Protein AF-A0A9J6RQK6-F1 (afdb_monomer_lite)

Foldseek 3Di:
DVVVVVVVVVVVVVPPPPQQFADDPNDTHHAQDADPNFGQHSNRDTD

Organism: NCBI:txid2950436

Sequence (47 aa):
MMK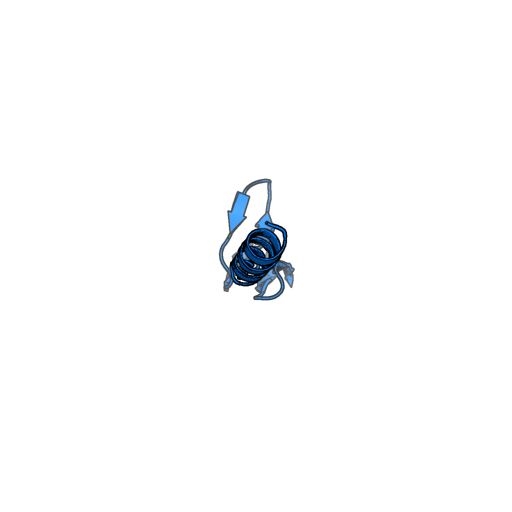KLLILGLWLSLTAYAQAECWYNGHMYPVGTVIAGLACHSDGRWR

Structure (mmCIF, N/CA/C/O backbone):
data_AF-A0A9J6RQK6-F1
#
_entry.id   AF-A0A9J6RQK6-F1
#
loop_
_atom_site.group_PDB
_atom_site.id
_atom_site.type_sy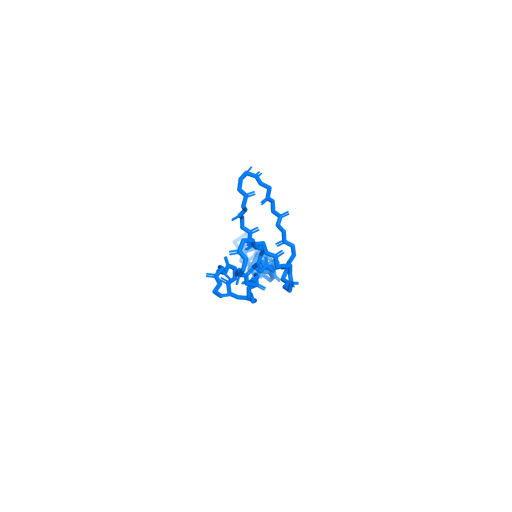mbol
_atom_site.label_atom_id
_atom_site.label_alt_id
_atom_site.label_comp_id
_atom_site.label_asym_id
_atom_site.label_entity_id
_atom_site.label_seq_id
_atom_site.pdbx_PDB_ins_code
_atom_site.Cartn_x
_atom_site.Cartn_y
_atom_site.Cartn_z
_atom_site.occupancy
_atom_site.B_iso_or_equiv
_atom_site.auth_seq_id
_atom_site.auth_comp_id
_atom_site.auth_asym_id
_atom_site.auth_atom_id
_atom_site.pdbx_PDB_model_num
ATOM 1 N N . MET A 1 1 ? -20.734 2.576 39.658 1.00 58.12 1 MET A N 1
ATOM 2 C CA . MET A 1 1 ? -20.043 3.472 38.698 1.00 58.12 1 MET A CA 1
ATOM 3 C C . MET A 1 1 ? -19.231 2.733 37.616 1.00 58.12 1 MET A C 1
ATOM 5 O O . MET A 1 1 ? -19.003 3.315 36.569 1.00 58.12 1 MET A O 1
ATOM 9 N N . MET A 1 2 ? -18.874 1.449 37.792 1.00 60.31 2 MET A N 1
ATOM 10 C CA . MET A 1 2 ? -18.028 0.677 36.851 1.00 60.31 2 MET A CA 1
ATOM 11 C C . MET A 1 2 ? -18.732 0.189 35.566 1.00 60.31 2 MET A C 1
ATOM 13 O O . MET A 1 2 ? -18.095 0.051 34.529 1.00 60.31 2 MET A O 1
ATOM 17 N N . LYS A 1 3 ? -20.061 -0.006 35.583 1.00 57.94 3 LYS A N 1
ATOM 18 C CA . LYS A 1 3 ? -20.831 -0.488 34.413 1.00 57.94 3 LYS A CA 1
ATOM 19 C C . LYS A 1 3 ? -20.797 0.462 33.204 1.00 57.94 3 LYS A C 1
ATOM 21 O O . LYS A 1 3 ? -20.908 0.005 32.075 1.00 57.94 3 LYS A O 1
ATOM 26 N N . LYS A 1 4 ? -20.621 1.770 33.432 1.00 60.31 4 LYS A N 1
ATOM 27 C CA . LYS A 1 4 ? -20.574 2.782 32.361 1.00 60.31 4 LYS A CA 1
ATOM 28 C C . LYS A 1 4 ? -19.269 2.721 31.548 1.00 60.31 4 LYS A C 1
ATOM 30 O O . LYS A 1 4 ? -19.289 3.027 30.364 1.00 60.31 4 LYS A O 1
ATOM 35 N N . LEU A 1 5 ? -18.167 2.270 32.157 1.00 66.12 5 LEU A N 1
ATOM 36 C CA . LEU A 1 5 ? -16.859 2.138 31.497 1.00 66.12 5 LEU A CA 1
ATOM 37 C C . LEU A 1 5 ? -16.807 0.948 30.528 1.00 66.12 5 LEU A C 1
ATOM 39 O O . LEU A 1 5 ? -16.196 1.049 29.471 1.00 66.12 5 LEU A O 1
ATOM 43 N N . LEU A 1 6 ? -17.504 -0.147 30.852 1.00 70.31 6 LEU A N 1
ATOM 44 C CA . LEU A 1 6 ? -17.604 -1.321 29.976 1.00 70.31 6 LEU A CA 1
ATOM 45 C C . LEU A 1 6 ? -18.324 -1.007 28.664 1.00 70.31 6 LEU A C 1
ATOM 47 O O . LEU A 1 6 ? -17.925 -1.489 27.609 1.00 70.31 6 LEU A O 1
ATOM 51 N N . ILE A 1 7 ? -19.359 -0.167 28.727 1.00 72.56 7 ILE A N 1
ATOM 52 C CA . ILE A 1 7 ? -20.083 0.269 27.533 1.00 72.56 7 ILE A CA 1
ATOM 53 C C . ILE A 1 7 ? -19.147 1.116 26.668 1.00 72.56 7 ILE A C 1
ATOM 55 O O . ILE A 1 7 ? -19.019 0.840 25.487 1.00 72.56 7 ILE A O 1
ATOM 59 N N . LEU A 1 8 ? -18.405 2.064 27.246 1.00 70.69 8 LEU A N 1
ATOM 60 C CA . LEU A 1 8 ? -17.477 2.906 26.483 1.00 70.69 8 LEU A CA 1
ATOM 61 C C . LEU A 1 8 ? -16.396 2.093 25.739 1.00 70.69 8 LEU A C 1
ATOM 63 O O . LEU A 1 8 ? -16.100 2.382 24.582 1.00 70.69 8 LEU A O 1
ATOM 67 N N . GLY A 1 9 ? -15.852 1.048 26.372 1.00 70.19 9 GLY A N 1
ATOM 68 C CA . GLY A 1 9 ? -14.861 0.163 25.747 1.00 70.19 9 GLY A CA 1
ATOM 69 C C . GLY A 1 9 ? -15.408 -0.646 24.564 1.00 70.19 9 GLY A C 1
ATOM 70 O O . GLY A 1 9 ? -14.685 -0.876 23.600 1.00 70.19 9 GLY A O 1
ATOM 71 N N . LEU A 1 10 ? -16.689 -1.026 24.600 1.00 70.38 10 LEU A N 1
ATOM 72 C CA . LEU A 1 10 ? -17.332 -1.804 23.535 1.00 70.38 10 LEU A CA 1
ATOM 73 C C . LEU A 1 10 ? -17.633 -0.970 22.277 1.00 70.38 10 LEU A C 1
ATOM 75 O O . LEU A 1 10 ? -17.697 -1.513 21.181 1.00 70.38 10 LEU A O 1
ATOM 79 N N . TRP A 1 11 ? -17.807 0.346 22.412 1.00 69.25 11 TRP A N 1
ATOM 80 C CA . TRP A 1 11 ? -18.042 1.230 21.262 1.00 69.25 11 TRP A CA 1
ATOM 81 C C . TRP A 1 11 ? -16.755 1.556 20.490 1.00 69.25 11 TRP A C 1
ATOM 83 O O . TRP A 1 11 ? -16.805 1.781 19.284 1.00 69.25 11 TRP A O 1
ATOM 93 N N . LEU A 1 12 ? -15.597 1.533 21.156 1.00 68.31 12 LEU A N 1
ATOM 94 C CA . LEU A 1 12 ? -14.296 1.827 20.541 1.00 68.31 12 LEU A CA 1
ATOM 95 C C . LEU A 1 12 ? -13.769 0.695 19.645 1.00 68.31 12 LEU A C 1
ATOM 97 O O . LEU A 1 12 ? -12.953 0.950 18.766 1.00 68.31 12 LEU A O 1
ATOM 101 N N . SER A 1 13 ? -14.228 -0.544 19.831 1.00 67.25 13 SER A N 1
ATOM 102 C CA . SER A 1 13 ? -13.803 -1.686 19.009 1.00 67.25 13 SER A CA 1
ATOM 103 C C . SER A 1 13 ? -14.540 -1.793 17.668 1.00 67.25 13 SER A C 1
ATOM 105 O O . SER A 1 13 ? -14.084 -2.512 16.783 1.00 67.25 13 SER A O 1
ATOM 107 N N . LEU A 1 14 ? -15.653 -1.074 17.489 1.00 63.66 14 LEU A N 1
ATOM 108 C CA . LEU A 1 14 ? -16.494 -1.149 16.287 1.00 63.66 14 LEU A CA 1
ATOM 109 C C . LEU A 1 14 ? -16.049 -0.207 15.152 1.00 63.66 14 LEU A C 1
ATOM 111 O O . LEU A 1 14 ? -16.563 -0.316 14.042 1.00 63.66 14 LEU A O 1
ATOM 115 N N . THR A 1 15 ? -15.103 0.706 15.393 1.00 64.31 15 THR A N 1
ATOM 116 C CA . THR A 1 15 ? -14.683 1.724 14.408 1.00 64.31 15 THR A CA 1
ATOM 117 C C . THR A 1 15 ? -13.449 1.341 13.587 1.00 64.31 15 THR A C 1
ATOM 119 O O . THR A 1 15 ? -13.044 2.099 12.710 1.00 64.31 15 THR A O 1
ATOM 122 N N . ALA A 1 16 ? -12.854 0.167 13.808 1.00 60.00 16 ALA A N 1
ATOM 123 C CA . ALA A 1 16 ? -11.589 -0.222 13.180 1.00 60.00 16 ALA A CA 1
ATOM 124 C C . ALA A 1 16 ? -11.734 -0.819 11.762 1.00 60.00 16 ALA A C 1
ATOM 126 O O . ALA A 1 16 ? -11.006 -1.744 11.402 1.00 60.00 16 ALA A O 1
ATOM 127 N N . TYR A 1 17 ? -12.631 -0.285 10.926 1.00 60.16 17 TYR A N 1
ATOM 128 C CA . TYR A 1 17 ? -12.608 -0.566 9.485 1.00 60.16 17 TYR A CA 1
ATOM 129 C C . TYR A 1 17 ? -11.479 0.242 8.833 1.00 60.16 17 TYR A C 1
ATOM 131 O O . TYR A 1 17 ? -11.712 1.233 8.146 1.00 60.16 17 TYR A O 1
ATOM 139 N N . ALA A 1 18 ? -10.233 -0.157 9.084 1.00 67.12 18 ALA A N 1
ATOM 140 C CA . ALA A 1 18 ? -9.096 0.354 8.336 1.00 67.12 18 ALA A CA 1
ATOM 141 C C . ALA A 1 18 ? -9.163 -0.235 6.920 1.00 67.12 18 ALA A C 1
ATOM 143 O O . ALA A 1 18 ? -8.875 -1.416 6.722 1.00 67.12 18 ALA A O 1
ATOM 144 N N . GLN A 1 19 ? -9.583 0.564 5.935 1.00 67.69 19 GLN A N 1
ATOM 145 C CA . GLN A 1 19 ? -9.358 0.201 4.539 1.00 67.69 19 GLN A CA 1
ATOM 146 C C . GLN A 1 19 ? -7.845 0.172 4.318 1.00 67.69 19 GLN A C 1
ATOM 148 O O . GLN A 1 19 ? -7.150 1.130 4.657 1.00 67.69 19 GLN A O 1
ATOM 153 N N . ALA A 1 20 ? -7.322 -0.958 3.845 1.00 76.38 20 ALA A N 1
ATOM 154 C CA . ALA A 1 20 ? -5.892 -1.110 3.641 1.00 76.38 20 ALA A CA 1
ATOM 155 C C . ALA A 1 20 ? -5.481 -0.325 2.385 1.00 76.38 20 ALA A C 1
ATOM 157 O O . ALA A 1 20 ? -5.556 -0.828 1.269 1.00 76.38 20 ALA A O 1
ATOM 158 N N . GLU A 1 21 ? -5.106 0.935 2.581 1.00 89.19 21 GLU A N 1
ATOM 159 C CA . GLU A 1 21 ? -4.467 1.782 1.573 1.00 89.19 21 GLU A CA 1
ATOM 160 C C . GLU A 1 21 ? -3.011 1.333 1.376 1.00 89.19 21 GLU A C 1
ATOM 162 O O . GLU A 1 21 ? -2.354 0.886 2.326 1.00 89.19 21 GLU A O 1
ATOM 167 N N . CYS A 1 22 ? -2.471 1.489 0.167 1.00 92.69 22 CYS A N 1
ATOM 168 C CA . CYS A 1 22 ? -1.053 1.230 -0.077 1.00 92.69 22 CYS A CA 1
ATOM 169 C C . CYS A 1 22 ? -0.243 2.517 0.016 1.00 92.69 22 CYS A C 1
ATOM 171 O O . CYS A 1 22 ? -0.626 3.558 -0.512 1.00 92.69 22 CYS A O 1
ATOM 173 N N . TRP A 1 23 ? 0.930 2.436 0.639 1.00 92.56 23 TRP A N 1
ATOM 174 C CA . TRP A 1 23 ? 1.865 3.554 0.708 1.00 92.56 23 TRP A CA 1
ATOM 175 C C . TRP A 1 23 ? 2.880 3.485 -0.427 1.00 92.56 23 TRP A C 1
ATOM 177 O O . TRP A 1 23 ? 3.510 2.447 -0.637 1.00 92.56 23 TRP A O 1
ATOM 187 N N . TYR A 1 24 ? 3.078 4.595 -1.135 1.00 92.19 24 TYR A N 1
ATOM 188 C CA . TYR A 1 24 ? 4.130 4.736 -2.140 1.00 92.19 24 TYR A CA 1
ATOM 189 C C . TYR A 1 24 ? 4.712 6.151 -2.104 1.00 92.19 24 TYR A C 1
ATOM 191 O O . TYR A 1 24 ? 3.978 7.133 -2.178 1.00 92.19 24 TYR A O 1
ATOM 199 N N . ASN A 1 25 ? 6.036 6.265 -1.949 1.00 93.44 25 ASN A N 1
ATOM 200 C CA . ASN A 1 25 ? 6.757 7.542 -1.828 1.00 93.44 25 ASN A CA 1
ATOM 201 C C . ASN A 1 25 ? 6.151 8.528 -0.806 1.00 93.44 25 ASN A C 1
ATOM 203 O O . ASN A 1 25 ? 6.123 9.732 -1.037 1.00 93.44 25 ASN A O 1
ATOM 207 N N . GLY A 1 26 ? 5.644 8.026 0.324 1.00 92.31 26 GLY A N 1
ATOM 208 C CA . GLY A 1 26 ? 5.049 8.865 1.373 1.00 92.31 26 GLY A CA 1
ATOM 209 C C . GLY A 1 26 ? 3.616 9.331 1.093 1.00 92.31 26 GLY A C 1
ATOM 210 O O . GLY A 1 26 ? 3.070 10.094 1.884 1.00 92.31 26 GLY A O 1
ATOM 211 N N . HIS A 1 27 ? 2.991 8.852 0.018 1.00 91.94 27 HIS A N 1
ATOM 212 C CA . HIS A 1 27 ? 1.581 9.085 -0.284 1.00 91.94 27 HIS A CA 1
ATOM 213 C C . HIS A 1 27 ? 0.775 7.795 -0.109 1.00 91.94 27 HIS A C 1
ATOM 215 O O . HIS A 1 27 ? 1.248 6.711 -0.460 1.00 91.94 27 HIS A O 1
ATOM 221 N N . MET A 1 28 ? -0.4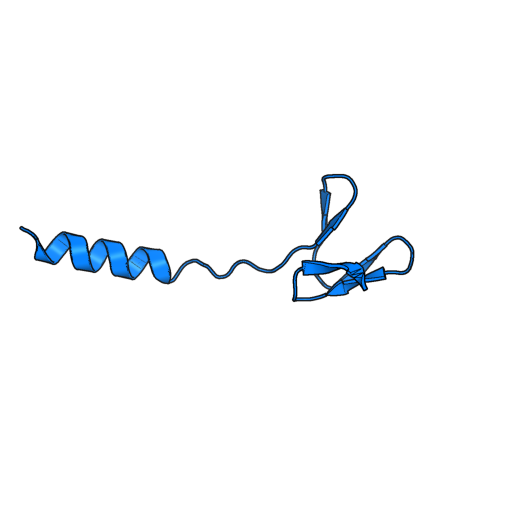37 7.920 0.433 1.00 92.38 28 MET A N 1
ATOM 222 C CA . MET A 1 28 ? -1.428 6.843 0.438 1.00 92.38 28 MET A CA 1
ATOM 223 C C . MET A 1 28 ? -2.156 6.805 -0.901 1.00 92.38 28 MET A C 1
ATOM 225 O O . MET A 1 28 ? -2.523 7.851 -1.442 1.00 92.38 28 MET A O 1
ATOM 229 N N . TYR A 1 29 ? -2.343 5.596 -1.415 1.00 93.00 29 TYR A N 1
ATOM 230 C CA . TYR A 1 29 ? -3.072 5.320 -2.638 1.00 93.00 29 TYR A CA 1
ATOM 231 C C . TYR A 1 29 ? -4.178 4.298 -2.376 1.00 93.00 29 TYR A C 1
ATOM 233 O O . TYR A 1 29 ? -3.941 3.305 -1.671 1.00 93.00 29 TYR A O 1
ATOM 241 N N . PRO A 1 30 ? -5.345 4.480 -3.016 1.00 92.75 30 PRO A N 1
ATOM 242 C CA . PRO A 1 30 ? -6.457 3.566 -2.858 1.00 92.75 30 PRO A CA 1
ATOM 243 C C . PRO A 1 30 ? -6.167 2.218 -3.521 1.00 92.75 30 PRO A C 1
ATOM 245 O O . PRO A 1 30 ? -5.395 2.110 -4.484 1.00 92.75 30 PRO A O 1
ATOM 248 N N . VAL A 1 31 ? -6.855 1.188 -3.033 1.00 93.62 31 VAL A N 1
ATOM 249 C CA . VAL A 1 31 ? -6.866 -0.157 -3.624 1.00 93.62 31 VAL A CA 1
ATOM 250 C C . VAL A 1 31 ? -7.225 -0.085 -5.111 1.00 93.62 31 VAL A C 1
ATOM 252 O O 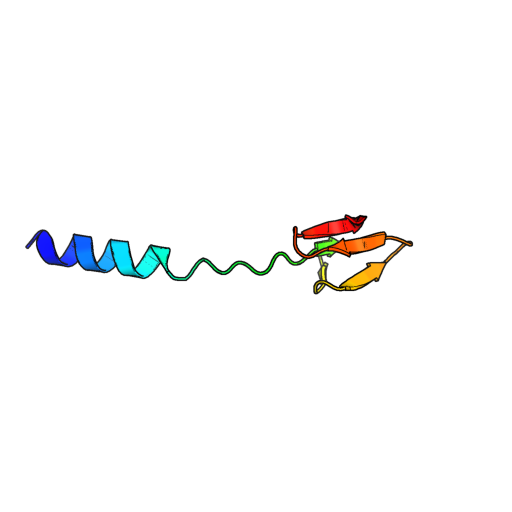. VAL A 1 31 ? -8.131 0.641 -5.513 1.00 93.62 31 VAL A O 1
ATOM 255 N N . GLY A 1 32 ? -6.507 -0.846 -5.937 1.00 92.25 32 GLY A N 1
ATOM 256 C CA . GLY A 1 32 ? -6.645 -0.861 -7.395 1.00 92.25 32 GLY A CA 1
ATOM 257 C C . GLY A 1 32 ? -5.735 0.129 -8.126 1.00 92.25 32 GLY A C 1
ATOM 258 O O . GLY A 1 32 ? -5.597 0.031 -9.344 1.00 92.25 32 GLY A O 1
ATOM 259 N N . THR A 1 33 ? -5.069 1.043 -7.414 1.00 95.25 33 THR A N 1
ATOM 260 C CA . THR A 1 33 ? -4.047 1.907 -8.023 1.00 95.25 33 THR A CA 1
ATOM 261 C C . THR A 1 33 ? -2.883 1.064 -8.542 1.00 95.25 33 THR A C 1
ATOM 263 O O . THR A 1 33 ? -2.421 0.168 -7.840 1.00 95.25 33 THR A O 1
ATOM 266 N N . VAL A 1 34 ? -2.377 1.368 -9.741 1.00 96.25 34 VAL A N 1
ATOM 267 C CA . VAL A 1 34 ? -1.212 0.692 -10.332 1.00 96.25 34 VAL A CA 1
ATOM 268 C C . VAL A 1 34 ? -0.035 1.660 -10.416 1.00 96.25 34 VAL A C 1
ATOM 270 O O . VAL A 1 34 ? -0.138 2.705 -11.058 1.00 96.25 34 VAL A O 1
ATOM 273 N N . ILE A 1 35 ? 1.089 1.314 -9.782 1.00 94.88 35 ILE A N 1
ATOM 274 C CA . ILE A 1 35 ? 2.329 2.105 -9.783 1.00 94.88 35 ILE A CA 1
ATOM 275 C C . ILE A 1 35 ? 3.519 1.169 -9.985 1.00 94.88 35 ILE A C 1
ATOM 277 O O . ILE A 1 35 ? 3.606 0.120 -9.357 1.00 94.88 35 ILE A O 1
ATOM 281 N N . ALA A 1 36 ? 4.453 1.552 -10.861 1.00 92.94 36 ALA A N 1
ATOM 282 C CA . ALA A 1 36 ? 5.673 0.784 -11.140 1.00 92.94 36 ALA A CA 1
ATOM 283 C C . ALA A 1 36 ? 5.420 -0.698 -11.509 1.00 92.94 36 ALA A C 1
ATOM 285 O O . ALA A 1 36 ? 6.243 -1.563 -11.226 1.00 92.94 36 ALA A O 1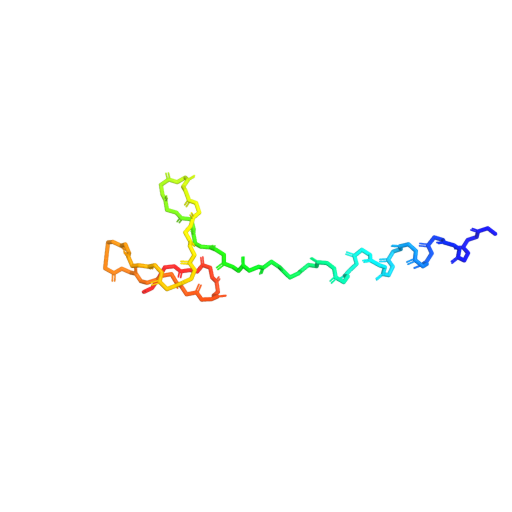
ATOM 286 N N . GLY A 1 37 ? 4.27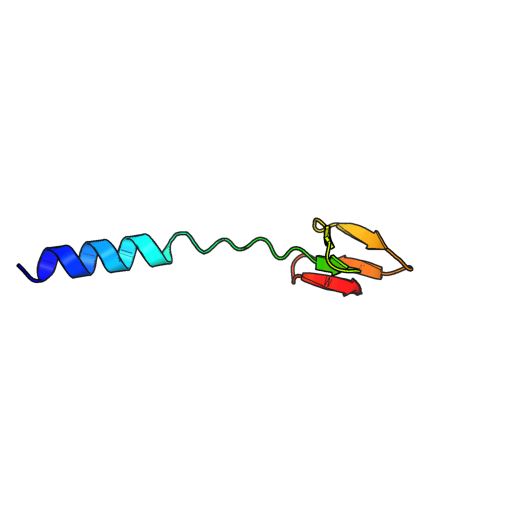8 -0.988 -12.142 1.00 94.88 37 GLY A N 1
ATOM 287 C CA . GLY A 1 37 ? 3.887 -2.342 -12.544 1.00 94.88 37 GLY A CA 1
ATOM 288 C C . GLY A 1 37 ? 3.280 -3.205 -11.433 1.00 94.88 37 GLY A C 1
ATOM 289 O O . GLY A 1 37 ? 2.959 -4.355 -11.706 1.00 94.88 37 GLY A O 1
ATOM 290 N N . LEU A 1 38 ? 3.093 -2.664 -10.225 1.00 95.00 38 LEU A N 1
ATOM 291 C CA . LEU A 1 38 ? 2.431 -3.335 -9.105 1.00 95.00 38 LEU A CA 1
ATOM 292 C C . LEU A 1 38 ? 1.055 -2.710 -8.865 1.00 95.00 38 LEU A C 1
ATOM 294 O O . LEU A 1 38 ? 0.900 -1.486 -8.944 1.00 95.00 38 LEU A O 1
ATOM 298 N N . ALA A 1 39 ? 0.064 -3.533 -8.545 1.00 95.81 39 ALA A N 1
ATOM 299 C CA . ALA A 1 39 ? -1.258 -3.091 -8.133 1.00 95.81 39 ALA A CA 1
ATOM 300 C C . ALA A 1 39 ? -1.339 -3.002 -6.604 1.00 95.81 39 ALA A C 1
ATOM 302 O O . ALA A 1 39 ? -0.794 -3.836 -5.878 1.00 95.81 39 ALA A O 1
ATOM 303 N N . CYS A 1 40 ? -2.039 -1.990 -6.101 1.00 94.31 40 CYS A N 1
ATOM 304 C CA . CYS A 1 40 ? -2.398 -1.910 -4.696 1.00 94.31 40 CYS A CA 1
ATOM 305 C C . CYS A 1 40 ? -3.548 -2.880 -4.407 1.00 94.31 40 CYS A C 1
ATOM 307 O O . CYS A 1 40 ? -4.655 -2.708 -4.923 1.00 94.31 40 CYS A O 1
ATOM 309 N N . HIS A 1 41 ? -3.301 -3.895 -3.584 1.00 92.62 41 HIS A N 1
ATOM 310 C CA . HIS A 1 41 ? -4.308 -4.878 -3.191 1.00 92.62 41 HIS A CA 1
ATOM 311 C C . HIS A 1 41 ? -5.036 -4.482 -1.900 1.00 92.62 41 HIS A C 1
ATOM 313 O O . HIS A 1 41 ? -4.564 -3.670 -1.111 1.00 92.62 41 HIS A O 1
ATOM 319 N N . SER A 1 42 ? -6.189 -5.109 -1.650 1.00 91.06 42 SER A N 1
ATOM 320 C CA . SER A 1 42 ? -7.024 -4.873 -0.461 1.00 91.06 42 SER A CA 1
ATOM 321 C C . SER A 1 42 ? -6.381 -5.295 0.864 1.00 91.06 42 SER A C 1
ATOM 323 O O . SER A 1 42 ? -6.982 -5.103 1.916 1.00 91.06 42 SER A O 1
ATOM 325 N N . ASP A 1 43 ? -5.197 -5.912 0.822 1.00 88.44 43 ASP A N 1
ATOM 326 C CA . ASP A 1 43 ? -4.356 -6.206 1.984 1.00 88.44 43 ASP A CA 1
ATOM 327 C C . ASP A 1 43 ? -3.316 -5.098 2.258 1.00 88.44 43 ASP A C 1
ATOM 329 O O . ASP A 1 43 ? -2.477 -5.256 3.148 1.00 88.44 43 ASP A O 1
ATOM 333 N N . GLY A 1 44 ? -3.363 -3.987 1.508 1.00 87.62 44 GLY A N 1
ATOM 334 C CA . GLY A 1 44 ? -2.464 -2.838 1.640 1.00 87.62 44 GLY A CA 1
ATOM 335 C C . GLY A 1 44 ? -1.062 -3.091 1.083 1.00 87.62 44 GLY A C 1
ATOM 336 O O . GLY A 1 44 ? -0.120 -2.378 1.437 1.00 87.62 44 GLY A O 1
ATOM 337 N N . ARG A 1 45 ? -0.886 -4.131 0.255 1.00 90.50 45 ARG A N 1
ATOM 338 C CA . ARG A 1 45 ? 0.407 -4.505 -0.334 1.00 90.50 45 ARG A CA 1
ATOM 339 C C . ARG A 1 45 ? 0.433 -4.259 -1.839 1.00 90.50 45 ARG A C 1
ATOM 341 O O . ARG A 1 45 ? -0.565 -4.431 -2.531 1.00 90.50 45 ARG A O 1
ATOM 348 N N . TRP A 1 46 ? 1.622 -3.923 -2.330 1.00 94.19 46 TRP A N 1
ATOM 349 C CA . TRP A 1 46 ? 1.936 -3.843 -3.754 1.00 94.19 46 TRP A CA 1
ATOM 350 C C . TRP A 1 46 ? 2.338 -5.223 -4.278 1.00 94.19 46 TRP A C 1
ATOM 352 O O . TRP A 1 46 ? 3.273 -5.821 -3.732 1.00 94.19 46 TRP A O 1
ATOM 362 N N . ARG A 1 47 ? 1.641 -5.735 -5.298 1.00 92.56 47 ARG A N 1
ATOM 363 C CA . ARG A 1 47 ? 1.951 -7.006 -5.974 1.00 92.56 47 ARG A CA 1
ATOM 364 C C . ARG A 1 47 ? 1.610 -6.966 -7.455 1.00 92.56 47 ARG A C 1
ATOM 366 O O . ARG A 1 47 ? 0.791 -6.106 -7.840 1.00 92.56 47 ARG A O 1
#

Secondary structure (DSSP, 8-state):
-THHHHHHHHHHGGG-----PEEETTEEE-TT-EETTEEB-TTS-B-

pLDDT: mean 81.4, std 13.71, range [57.94, 96.25]

Radius of gyration: 17.3 Å; chains: 1; bounding box: 28×16×51 Å